Protein AF-A0A8S3GVA5-F1 (afdb_monomer)

Organism: NCBI:txid392030

Foldseek 3Di:
DQADDPVVVVVVLVCVLCVCVVVLVVQVVQQVVPVVDPDRPCPVVNVVNVVVSVVSVVCCVPPRDDDFRRHDNVSSCCVVPPDPPPPD

Secondary structure (DSSP, 8-state):
-----HHHHHHHHHHHHTTTHHHHHHHHHHHHHTTTSSS-TTHHHHHHHHHHHHHHHHHHHHT-------SSHHHHHHHHHS------

InterPro domains:
  IPR021346 Translation machinery-associated protein 16 [PF11176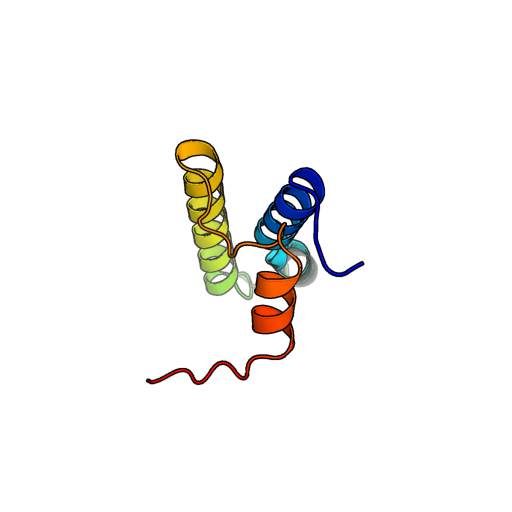] (3-80)
  IPR021346 Translation machinery-associated protein 16 [PTHR13349] (3-80)
  IPR038356 Tma16 superfamily [G3DSA:1.20.1440.170] (1-81)

Solvent-accessible surface area (backbone atoms only — not comparable to full-atom values): 5321 Å² total; per-residue (Å²): 134,60,51,40,55,73,66,55,50,51,52,50,52,53,49,60,71,46,68,54,52,69,58,52,52,52,46,50,54,50,43,65,77,41,70,86,50,98,63,69,68,63,53,71,59,50,52,51,50,53,52,50,45,52,51,52,52,50,42,44,74,74,76,46,75,97,69,80,64,46,62,40,48,68,52,32,47,44,71,74,69,47,78,81,77,75,84,123

Mean predicted aligned error: 6.81 Å

pLDDT: mean 87.03, std 13.07, range [39.38, 97.81]

Sequence (88 aa):
QLHLSKQEVHALVQRYLQRFQDELEQIELKNQIGQRQKTPQYASRKALIESTINAEKHEYETHGFEVPELTRPDAVKVLRYGSLVLFT

Radius of gyration: 18.11 Å; Cα contacts (8 Å, |Δi|>4): 39; chains: 1; bounding box: 38×31×49 Å

Structure (mmCIF, N/CA/C/O backbone):
data_AF-A0A8S3GVA5-F1
#
_entry.id   AF-A0A8S3GVA5-F1
#
loop_
_atom_site.group_PDB
_atom_site.id
_atom_site.type_symbol
_atom_site.label_atom_id
_atom_site.label_alt_id
_atom_site.label_comp_id
_atom_site.label_asym_id
_atom_site.label_entity_id
_atom_site.label_seq_id
_atom_site.pdbx_PDB_ins_code
_atom_site.Cartn_x
_atom_site.Cartn_y
_atom_site.Cartn_z
_atom_site.occupancy
_atom_site.B_iso_or_equiv
_atom_site.auth_seq_id
_atom_site.auth_comp_id
_atom_site.auth_asym_id
_atom_site.auth_atom_id
_atom_site.pdbx_PDB_model_num
ATOM 1 N N . GLN A 1 1 ? -0.833 -6.862 -25.137 1.00 60.03 1 GLN A N 1
ATOM 2 C CA . GLN A 1 1 ? 0.480 -6.279 -24.787 1.00 60.03 1 GLN A CA 1
ATOM 3 C C . GLN A 1 1 ? 1.034 -7.053 -23.593 1.00 60.03 1 GLN A C 1
ATOM 5 O O . GLN A 1 1 ? 0.245 -7.433 -22.740 1.00 60.03 1 GLN A O 1
ATOM 10 N N . LEU A 1 2 ? 2.324 -7.405 -23.586 1.00 76.38 2 LEU A N 1
ATOM 11 C CA . LEU A 1 2 ? 2.958 -8.260 -22.557 1.00 76.38 2 LEU A CA 1
ATOM 12 C C . LEU A 1 2 ? 4.012 -7.500 -21.736 1.00 76.38 2 LEU A C 1
ATOM 14 O O . LEU A 1 2 ? 4.832 -8.118 -21.082 1.00 76.38 2 LEU A O 1
ATOM 18 N N . HIS A 1 3 ? 4.010 -6.175 -21.802 1.00 81.31 3 HIS A N 1
ATOM 19 C CA . HIS A 1 3 ? 4.885 -5.310 -21.024 1.00 81.31 3 HIS A CA 1
ATOM 20 C C . HIS A 1 3 ? 4.087 -4.111 -20.533 1.00 81.31 3 HIS A C 1
ATOM 22 O O . HIS A 1 3 ? 3.100 -3.735 -21.171 1.00 81.31 3 HIS A O 1
ATOM 28 N N . LEU A 1 4 ? 4.549 -3.525 -19.436 1.00 91.12 4 LEU A N 1
ATOM 29 C CA . LEU A 1 4 ? 3.995 -2.314 -18.854 1.00 91.12 4 LEU A CA 1
ATOM 30 C C . LEU A 1 4 ? 4.979 -1.156 -19.002 1.00 91.12 4 LEU A C 1
ATOM 32 O O . LEU A 1 4 ? 6.195 -1.328 -18.962 1.00 91.12 4 LEU A O 1
ATOM 36 N N . SER A 1 5 ? 4.451 0.045 -19.152 1.00 94.00 5 SER A N 1
ATOM 37 C CA . SER A 1 5 ? 5.199 1.278 -18.948 1.00 94.00 5 SER A CA 1
ATOM 38 C C . SER A 1 5 ? 5.519 1.474 -17.464 1.00 94.00 5 SER A C 1
ATOM 40 O O . SER A 1 5 ? 4.850 0.939 -16.578 1.00 94.00 5 SER A O 1
ATOM 42 N N . LYS A 1 6 ? 6.510 2.319 -17.164 1.00 91.88 6 LYS A N 1
ATOM 43 C CA . LYS A 1 6 ? 6.836 2.684 -15.774 1.00 91.88 6 LYS A CA 1
ATOM 44 C C . LYS A 1 6 ? 5.641 3.301 -15.035 1.00 91.88 6 LYS A C 1
ATOM 46 O O . LYS A 1 6 ? 5.479 3.062 -13.844 1.00 91.88 6 LYS A O 1
ATOM 51 N N . GLN A 1 7 ? 4.794 4.058 -15.737 1.00 94.69 7 GLN A N 1
ATOM 52 C CA . GLN A 1 7 ? 3.571 4.632 -15.165 1.00 94.69 7 GLN A CA 1
ATOM 53 C C . GLN A 1 7 ? 2.542 3.558 -14.806 1.00 94.69 7 GLN A C 1
ATOM 55 O O . GLN A 1 7 ? 1.942 3.626 -13.738 1.00 94.69 7 GLN A O 1
ATOM 60 N N . GLU A 1 8 ? 2.364 2.545 -15.653 1.00 94.88 8 GLU A N 1
ATOM 61 C CA . GLU A 1 8 ? 1.470 1.423 -15.350 1.00 94.88 8 GLU A CA 1
ATOM 62 C C . GLU A 1 8 ? 1.987 0.596 -14.168 1.00 94.88 8 GLU A C 1
ATOM 64 O O . GLU A 1 8 ? 1.200 0.213 -13.306 1.00 94.88 8 GLU A O 1
ATOM 69 N N . VAL A 1 9 ? 3.305 0.385 -14.066 1.00 93.81 9 VAL A N 1
ATOM 70 C CA . VAL A 1 9 ? 3.919 -0.267 -12.895 1.00 93.81 9 VAL A CA 1
ATOM 71 C C . VAL A 1 9 ? 3.700 0.559 -11.628 1.00 93.81 9 VAL A C 1
ATOM 73 O O . VAL A 1 9 ? 3.271 0.017 -10.613 1.00 93.81 9 VAL A O 1
ATOM 76 N N . HIS A 1 10 ? 3.915 1.875 -11.688 1.00 92.88 10 HIS A N 1
ATOM 77 C CA . HIS A 1 10 ? 3.627 2.771 -10.569 1.00 92.88 10 HIS A CA 1
ATOM 78 C C . HIS A 1 10 ? 2.155 2.679 -10.139 1.00 92.88 10 HIS A C 1
ATOM 80 O O . HIS A 1 10 ? 1.867 2.514 -8.956 1.00 92.88 10 HIS A O 1
ATOM 86 N N . ALA A 1 11 ? 1.219 2.695 -11.091 1.00 95.25 11 ALA A N 1
ATOM 87 C CA . ALA A 1 11 ? -0.205 2.546 -10.807 1.00 95.25 11 ALA A CA 1
ATOM 88 C C . ALA A 1 11 ? -0.547 1.186 -10.170 1.00 95.25 11 ALA A C 1
ATOM 90 O O . ALA A 1 11 ? -1.421 1.120 -9.306 1.00 95.25 11 ALA A O 1
ATOM 91 N N . LEU A 1 12 ? 0.143 0.105 -10.550 1.00 94.69 12 LEU A N 1
ATOM 92 C CA . LEU A 1 12 ? -0.010 -1.197 -9.893 1.00 94.69 12 LEU A CA 1
ATOM 93 C C . LEU A 1 12 ? 0.472 -1.170 -8.442 1.00 94.69 12 LEU A C 1
ATOM 95 O O . LEU A 1 12 ? -0.217 -1.709 -7.579 1.00 94.69 12 LEU A O 1
ATOM 99 N N . VAL A 1 13 ? 1.598 -0.511 -8.156 1.00 94.44 13 VAL A N 1
ATOM 100 C CA . VAL A 1 13 ? 2.077 -0.342 -6.775 1.00 9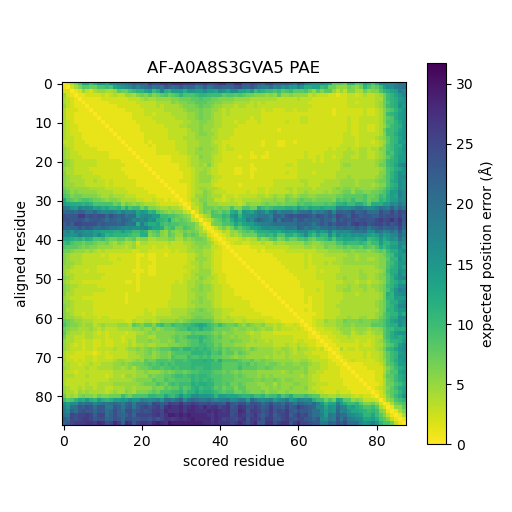4.44 13 VAL A CA 1
ATOM 101 C C . VAL A 1 13 ? 1.080 0.474 -5.950 1.00 94.44 13 VAL A C 1
ATOM 103 O O . VAL A 1 13 ? 0.735 0.075 -4.841 1.00 94.44 13 VAL A O 1
ATOM 106 N N . GLN A 1 14 ? 0.527 1.553 -6.508 1.00 94.69 14 GLN A N 1
ATOM 107 C CA . GLN A 1 14 ? -0.519 2.334 -5.837 1.00 94.69 14 GLN A CA 1
ATOM 108 C C . GLN A 1 14 ? -1.761 1.484 -5.523 1.00 94.69 14 GLN A C 1
ATOM 110 O O . GLN A 1 14 ? -2.281 1.534 -4.409 1.00 94.69 14 GLN A O 1
ATOM 115 N N . ARG A 1 15 ? -2.199 0.633 -6.461 1.00 96.00 15 ARG A N 1
ATOM 116 C CA . ARG A 1 15 ? -3.301 -0.316 -6.220 1.00 96.00 15 ARG A CA 1
ATOM 117 C C . ARG A 1 15 ? -2.959 -1.341 -5.139 1.00 96.00 15 ARG A C 1
ATOM 119 O O . ARG A 1 15 ? -3.814 -1.652 -4.317 1.00 96.00 15 ARG A O 1
ATOM 126 N N . TYR A 1 16 ? -1.725 -1.843 -5.106 1.00 95.50 16 TYR A N 1
ATOM 127 C CA . TYR A 1 16 ? -1.261 -2.747 -4.050 1.00 95.50 16 TYR A CA 1
ATOM 128 C C . TYR A 1 16 ? -1.307 -2.083 -2.664 1.00 95.50 16 TYR A C 1
ATOM 130 O O . TYR A 1 16 ? -1.787 -2.690 -1.703 1.00 95.50 16 TYR A O 1
ATOM 138 N N . LEU A 1 17 ? -0.890 -0.820 -2.556 1.00 95.62 17 LEU A N 1
ATOM 139 C CA . LEU A 1 17 ? -0.969 -0.048 -1.308 1.00 95.62 17 LEU A CA 1
ATOM 140 C C . LEU A 1 17 ? -2.419 0.214 -0.859 1.00 95.62 17 LEU A C 1
ATOM 142 O O . LEU A 1 17 ? -2.671 0.413 0.327 1.00 95.62 17 LEU A O 1
ATOM 146 N N . GLN A 1 18 ? -3.378 0.182 -1.788 1.00 96.75 18 GLN A N 1
ATOM 147 C CA . GLN A 1 18 ? -4.812 0.349 -1.528 1.00 96.75 18 GLN A CA 1
ATOM 148 C C . GLN A 1 18 ? -5.572 -0.980 -1.363 1.00 96.75 18 GLN A C 1
ATOM 150 O O . GLN A 1 18 ? -6.786 -0.963 -1.175 1.00 96.75 18 GLN A O 1
ATOM 155 N N . ARG A 1 19 ? -4.895 -2.138 -1.389 1.00 97.44 19 ARG A N 1
ATOM 156 C CA . ARG A 1 19 ? -5.540 -3.470 -1.437 1.00 97.44 19 ARG A CA 1
ATOM 157 C C . ARG A 1 19 ? -6.492 -3.791 -0.279 1.00 97.44 19 ARG A C 1
ATOM 159 O O . ARG A 1 19 ? -7.302 -4.701 -0.404 1.00 97.44 19 ARG A O 1
ATOM 166 N N . PHE A 1 20 ? -6.377 -3.081 0.843 1.00 97.81 20 PHE A N 1
ATOM 167 C CA . PHE A 1 20 ? -7.223 -3.275 2.024 1.00 97.81 20 PHE A CA 1
ATOM 168 C C . PHE A 1 20 ? -8.328 -2.223 2.175 1.00 97.81 20 PHE A C 1
ATOM 170 O O . PHE A 1 20 ? -9.033 -2.248 3.181 1.00 97.81 20 PHE A O 1
ATOM 177 N N . GLN A 1 21 ? -8.490 -1.300 1.220 1.00 96.69 21 GLN A N 1
ATOM 178 C CA . GLN A 1 21 ? -9.461 -0.209 1.338 1.00 96.69 21 GLN A CA 1
ATOM 179 C C . GLN A 1 21 ? -10.889 -0.735 1.548 1.00 96.69 21 GLN A C 1
ATOM 181 O O . GLN A 1 21 ? -11.559 -0.313 2.489 1.00 96.69 21 GLN A O 1
ATOM 186 N N . ASP A 1 22 ? -11.303 -1.721 0.751 1.00 96.62 22 ASP A N 1
ATOM 187 C CA . ASP A 1 22 ? -12.628 -2.340 0.855 1.00 96.62 22 ASP A CA 1
AT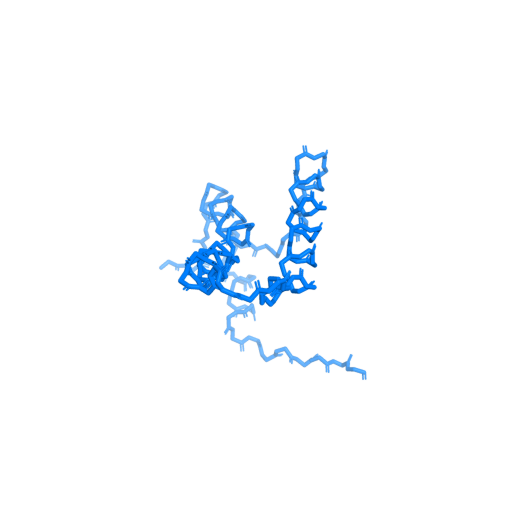OM 188 C C . ASP A 1 22 ? -12.822 -3.061 2.204 1.00 96.62 22 ASP A C 1
ATOM 190 O O . ASP A 1 22 ? -13.901 -3.025 2.7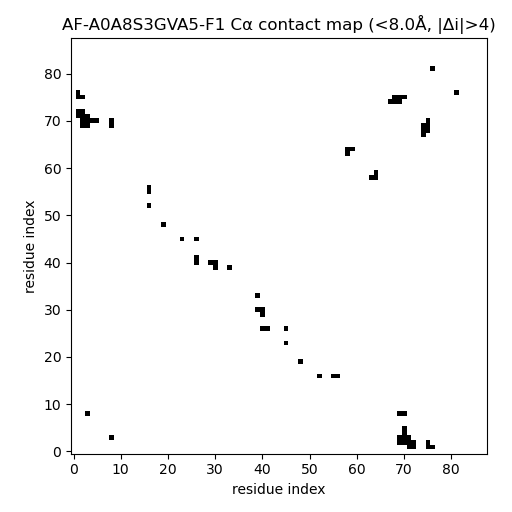95 1.00 96.62 22 ASP A O 1
ATOM 194 N N . GLU A 1 23 ? -11.773 -3.713 2.729 1.00 96.00 23 GLU A N 1
ATOM 195 C CA . GLU A 1 23 ? -11.825 -4.393 4.032 1.00 96.00 23 GLU A CA 1
ATOM 196 C C . GLU A 1 23 ? -11.988 -3.375 5.172 1.00 96.00 23 GLU A C 1
ATOM 198 O O . GLU A 1 23 ? -12.811 -3.575 6.069 1.00 96.00 23 GLU A O 1
ATOM 203 N N . LEU A 1 24 ? -11.246 -2.264 5.123 1.00 95.94 24 LEU A N 1
ATOM 204 C CA . LEU A 1 24 ? -11.358 -1.179 6.099 1.00 95.94 24 LEU A CA 1
ATOM 205 C C . LEU A 1 24 ? -12.749 -0.536 6.067 1.00 95.94 24 LEU A C 1
ATOM 207 O O . LEU A 1 24 ? -13.355 -0.371 7.127 1.00 95.94 24 LEU A O 1
ATOM 211 N N . GLU A 1 25 ? -13.286 -0.258 4.878 1.00 95.50 25 GLU A N 1
ATOM 212 C CA . GLU A 1 25 ? -14.638 0.286 4.712 1.00 95.50 25 GLU A CA 1
ATOM 213 C C . GLU A 1 25 ? -15.695 -0.655 5.312 1.00 95.50 25 GLU A C 1
ATOM 215 O O . GLU A 1 25 ? -16.563 -0.230 6.079 1.00 95.50 25 GLU A O 1
ATOM 220 N N . GLN A 1 26 ? -15.591 -1.963 5.058 1.00 94.00 26 GLN A N 1
ATOM 221 C CA . GLN A 1 26 ? -16.501 -2.942 5.656 1.00 94.00 26 GLN A CA 1
ATOM 222 C C . GLN A 1 26 ? -16.405 -2.996 7.186 1.00 94.00 26 GLN A C 1
ATOM 224 O O . GLN A 1 26 ? -17.432 -3.139 7.860 1.00 94.00 26 GLN A O 1
ATOM 229 N N . ILE A 1 27 ? -15.196 -2.907 7.752 1.00 92.75 27 ILE A N 1
ATOM 230 C CA . ILE A 1 27 ? -14.999 -2.859 9.208 1.00 92.75 27 ILE A CA 1
ATOM 231 C C . ILE A 1 27 ? -15.670 -1.609 9.790 1.00 92.75 27 ILE A C 1
ATOM 233 O O . ILE A 1 27 ? -16.337 -1.691 10.825 1.00 92.75 27 ILE A O 1
ATOM 237 N N . GLU A 1 28 ? -15.534 -0.461 9.128 1.00 90.88 28 GLU A N 1
ATOM 238 C CA . GLU A 1 28 ? -16.143 0.797 9.561 1.00 90.88 28 GLU A CA 1
ATOM 239 C C . GLU A 1 28 ? -17.670 0.738 9.532 1.00 90.88 28 GLU A C 1
ATOM 241 O O . GLU A 1 28 ? -18.306 1.047 10.543 1.00 90.88 28 GLU A O 1
ATOM 246 N N . LEU A 1 29 ? -18.261 0.237 8.445 1.00 91.25 29 LEU A N 1
ATOM 247 C CA . LEU A 1 29 ? -19.709 0.044 8.332 1.00 91.25 29 LEU A CA 1
ATOM 248 C C . LEU A 1 29 ? -20.257 -0.879 9.433 1.00 91.25 29 LEU A C 1
ATOM 250 O O . LEU A 1 29 ? -21.253 -0.557 10.086 1.00 91.25 29 LEU A O 1
ATOM 254 N N . LYS A 1 30 ? -19.594 -2.013 9.699 1.00 88.31 30 LYS A N 1
ATOM 255 C CA . LYS A 1 30 ? -20.012 -2.951 10.760 1.00 88.31 30 LYS A CA 1
ATOM 256 C C . LYS A 1 30 ? -19.955 -2.314 12.147 1.00 88.31 30 LYS A C 1
ATOM 258 O O . LYS A 1 30 ? -20.868 -2.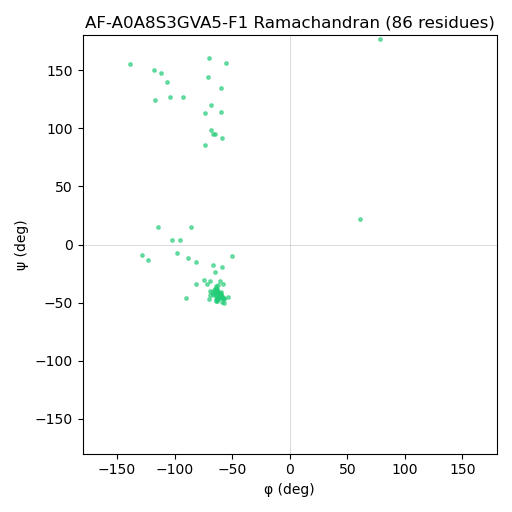514 12.949 1.00 88.31 30 LYS A O 1
ATOM 263 N N . ASN A 1 31 ? -18.920 -1.524 12.420 1.00 85.44 31 ASN A N 1
ATOM 264 C CA . ASN A 1 31 ? -18.782 -0.819 13.693 1.00 85.44 31 ASN A CA 1
ATOM 265 C C . ASN A 1 31 ? -19.817 0.310 13.853 1.00 85.44 31 ASN A C 1
ATOM 267 O O . ASN A 1 31 ? -20.284 0.546 14.966 1.00 85.44 31 ASN A O 1
ATOM 271 N N . GLN A 1 32 ? -20.241 0.957 12.762 1.00 84.25 32 GLN A N 1
ATOM 272 C CA . GLN A 1 32 ? -21.324 1.949 12.782 1.00 84.25 32 GLN A CA 1
ATOM 273 C C . GLN A 1 32 ? -22.700 1.319 13.057 1.00 84.25 32 GLN A C 1
ATOM 275 O O . GLN A 1 32 ? -23.482 1.870 13.827 1.00 84.25 32 GLN A O 1
ATOM 280 N N . ILE A 1 33 ? -22.994 0.147 12.487 1.00 80.69 33 ILE A N 1
ATOM 281 C CA . ILE A 1 33 ? -24.260 -0.573 12.730 1.00 80.69 33 ILE A CA 1
ATOM 282 C C . ILE A 1 33 ? -24.286 -1.175 14.148 1.00 80.69 33 ILE A C 1
ATOM 284 O O . ILE A 1 33 ? -25.326 -1.234 14.807 1.00 80.69 33 ILE A O 1
ATOM 288 N N . GLY A 1 34 ? -23.125 -1.608 14.639 1.00 66.62 34 GLY A N 1
ATOM 289 C CA . GLY A 1 34 ? -22.943 -2.302 15.909 1.00 66.62 34 GLY A CA 1
ATOM 290 C C . GLY A 1 34 ? -22.769 -1.420 17.147 1.00 66.62 34 GLY A C 1
ATOM 291 O O . GLY A 1 34 ? -22.373 -1.971 18.169 1.00 66.62 34 GLY A O 1
ATOM 292 N N . GLN A 1 35 ? -23.084 -0.114 17.113 1.00 63.38 35 GLN A N 1
ATOM 293 C CA . GLN A 1 35 ? -22.869 0.881 18.200 1.00 63.38 35 GLN A CA 1
ATOM 294 C C . GLN A 1 35 ? -23.381 0.473 19.605 1.00 63.38 35 GLN A C 1
ATOM 296 O O . GLN A 1 35 ? -23.090 1.130 20.601 1.00 63.38 35 GLN A O 1
ATOM 301 N N . ARG A 1 36 ? -24.146 -0.619 19.713 1.00 64.19 36 ARG A N 1
ATOM 302 C CA . ARG A 1 36 ? -24.586 -1.233 20.977 1.00 64.19 36 ARG A CA 1
ATOM 303 C C . ARG A 1 36 ? -23.532 -2.136 21.640 1.00 64.19 36 ARG A C 1
ATOM 305 O O . ARG A 1 36 ? -23.694 -2.480 22.808 1.00 64.19 36 ARG A O 1
ATOM 312 N N . GLN A 1 37 ? -22.479 -2.546 20.932 1.00 66.25 37 GLN A N 1
ATOM 313 C CA . GLN A 1 37 ? -21.397 -3.378 21.466 1.00 66.25 37 GLN A CA 1
ATOM 314 C C . GLN A 1 37 ? -20.255 -2.496 21.987 1.00 66.25 37 GLN A C 1
ATOM 316 O O . GLN A 1 37 ? -19.734 -1.651 21.269 1.00 66.25 37 GLN A O 1
ATOM 321 N N . LYS A 1 38 ? -19.848 -2.706 23.249 1.00 70.81 38 LYS A N 1
ATOM 322 C CA . LYS A 1 38 ? -18.782 -1.927 23.914 1.00 70.81 38 LYS A CA 1
ATOM 323 C C . LYS A 1 38 ? -17.385 -2.145 23.316 1.00 70.81 38 LYS A C 1
ATOM 325 O O . LYS A 1 38 ? -16.498 -1.336 23.562 1.00 70.81 38 LYS A O 1
ATOM 330 N N . THR A 1 39 ? -17.196 -3.218 22.550 1.00 76.31 39 THR A N 1
ATOM 331 C CA . THR A 1 39 ? -15.919 -3.561 21.918 1.00 76.31 39 THR A CA 1
ATOM 332 C C . THR A 1 39 ? -16.083 -3.526 20.399 1.00 76.31 39 THR A C 1
ATOM 334 O O . THR A 1 39 ? -16.946 -4.245 19.890 1.00 76.31 39 THR A O 1
ATOM 337 N N . PRO A 1 40 ? -15.270 -2.740 19.666 1.00 76.19 40 PRO A N 1
ATOM 338 C CA . PRO A 1 40 ? -15.300 -2.723 18.208 1.00 76.19 40 PRO A CA 1
ATOM 339 C C . PRO A 1 40 ? -14.992 -4.108 17.635 1.00 76.19 40 PRO A C 1
ATOM 341 O O . PRO A 1 40 ? -14.036 -4.770 18.053 1.00 76.19 40 PRO A O 1
ATOM 344 N N . GLN A 1 41 ? -15.779 -4.545 16.655 1.00 82.38 41 GLN A N 1
ATOM 345 C CA . GLN A 1 41 ? -15.494 -5.788 15.951 1.00 82.38 41 GLN A CA 1
ATOM 346 C C . GLN A 1 41 ? -14.254 -5.596 15.069 1.00 82.38 41 GLN A C 1
ATOM 348 O O . GLN A 1 41 ? -14.039 -4.528 14.495 1.00 82.38 41 GLN A O 1
ATOM 353 N N . TYR A 1 42 ? -13.437 -6.647 14.951 1.00 88.31 42 TYR A N 1
ATOM 354 C CA . TYR A 1 42 ? -12.233 -6.669 14.107 1.00 88.31 42 TYR A CA 1
ATOM 355 C C . TYR A 1 42 ? -11.152 -5.633 14.475 1.00 88.31 42 TYR A C 1
ATOM 357 O O . TYR A 1 42 ? -10.287 -5.342 13.652 1.00 88.31 42 TYR A O 1
ATOM 365 N N . ALA A 1 43 ? -11.140 -5.120 15.714 1.00 89.62 43 ALA A N 1
ATOM 366 C CA . ALA A 1 43 ? -10.163 -4.121 16.166 1.00 89.62 43 ALA A CA 1
ATOM 367 C C . ALA A 1 43 ? -8.702 -4.554 15.929 1.00 89.62 43 ALA A C 1
ATOM 369 O O . ALA A 1 43 ? -7.907 -3.787 15.392 1.00 89.62 43 ALA A O 1
ATOM 370 N N . SER A 1 44 ? -8.358 -5.807 16.250 1.00 93.50 44 SER A N 1
ATOM 371 C CA . SER A 1 44 ? -7.006 -6.348 16.037 1.00 93.50 44 SER A CA 1
ATOM 372 C C . SER A 1 44 ? -6.625 -6.429 14.557 1.00 93.50 44 SER A C 1
ATOM 374 O O . SER A 1 44 ? -5.487 -6.142 14.196 1.00 93.50 44 SER A O 1
ATOM 376 N N . ARG A 1 45 ? -7.575 -6.798 13.687 1.00 95.12 45 ARG A N 1
ATOM 377 C CA . ARG A 1 45 ? -7.347 -6.881 12.238 1.00 95.12 45 ARG A CA 1
ATOM 378 C C . ARG A 1 45 ? -7.159 -5.491 11.636 1.00 95.12 45 ARG A C 1
ATOM 380 O O . ARG A 1 45 ? -6.225 -5.308 10.864 1.00 95.12 45 ARG A O 1
ATOM 387 N N . LYS A 1 46 ? -7.989 -4.523 12.040 1.00 95.31 46 LYS A N 1
ATOM 388 C CA . LYS A 1 46 ? -7.854 -3.117 11.640 1.00 95.31 46 LYS A CA 1
ATOM 389 C C . LYS A 1 46 ? -6.479 -2.565 12.022 1.00 95.31 46 LYS A C 1
ATOM 391 O O . LYS A 1 46 ? -5.778 -2.070 11.149 1.00 95.31 46 LYS A O 1
ATOM 396 N N . ALA A 1 47 ? -6.057 -2.749 13.275 1.00 95.62 47 ALA A N 1
ATOM 397 C CA . ALA A 1 47 ? -4.752 -2.284 13.745 1.00 95.62 47 ALA A CA 1
ATOM 398 C C . ALA A 1 47 ? -3.580 -2.901 12.959 1.00 95.62 47 ALA A C 1
ATOM 400 O O . ALA A 1 47 ? -2.632 -2.200 12.609 1.00 95.62 47 ALA A O 1
ATOM 401 N N . LEU A 1 48 ? -3.654 -4.201 12.644 1.00 97.44 48 LEU A N 1
ATOM 402 C CA . LEU A 1 48 ? -2.642 -4.866 11.822 1.00 97.44 48 LEU A CA 1
ATOM 403 C C . LEU A 1 48 ? -2.589 -4.273 10.408 1.00 97.44 48 LEU A C 1
ATOM 405 O O . LEU A 1 48 ? -1.508 -3.929 9.943 1.00 97.44 48 LEU A O 1
ATOM 409 N N . ILE A 1 49 ? -3.742 -4.123 9.748 1.00 97.38 49 ILE A N 1
ATOM 410 C CA . ILE A 1 49 ? -3.831 -3.540 8.401 1.00 97.38 49 ILE A CA 1
ATOM 411 C C . ILE A 1 49 ? -3.262 -2.122 8.384 1.00 97.38 49 ILE A C 1
ATOM 413 O O . ILE A 1 49 ? -2.432 -1.813 7.534 1.00 97.38 49 ILE A O 1
ATOM 417 N N . GLU A 1 50 ? -3.678 -1.268 9.319 1.00 96.38 50 GLU A N 1
ATOM 418 C CA . GLU A 1 50 ? -3.207 0.116 9.406 1.00 96.38 50 GLU A CA 1
ATOM 419 C C . GLU A 1 50 ? -1.693 0.172 9.617 1.00 96.38 50 GLU A C 1
ATOM 421 O O . GLU A 1 50 ? -0.998 0.916 8.925 1.00 96.38 50 GLU A O 1
ATOM 426 N N . SER A 1 51 ? -1.163 -0.662 10.516 1.00 97.81 51 SER A N 1
ATOM 427 C CA . SER A 1 51 ? 0.278 -0.755 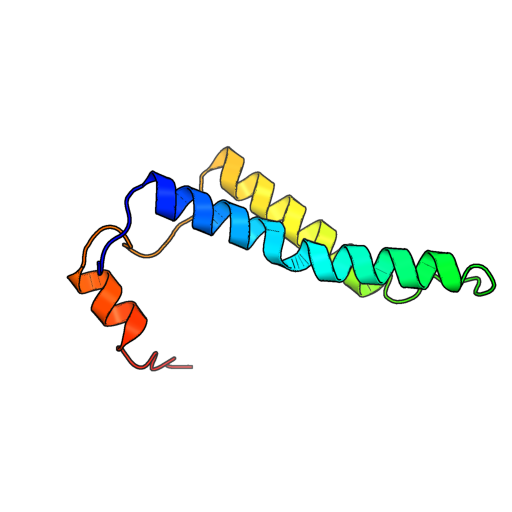10.740 1.00 97.81 51 SER A CA 1
ATOM 428 C C . SER A 1 51 ? 1.027 -1.216 9.487 1.00 97.81 51 SER A C 1
ATOM 430 O O . SER A 1 51 ? 2.069 -0.643 9.174 1.00 97.81 51 SER A O 1
ATOM 432 N N . THR A 1 52 ? 0.515 -2.220 8.769 1.00 97.56 52 THR A N 1
ATOM 433 C CA . THR A 1 52 ? 1.119 -2.713 7.523 1.00 97.56 52 THR A CA 1
ATOM 434 C C . THR A 1 52 ? 1.107 -1.643 6.436 1.00 97.56 52 THR A C 1
ATOM 436 O O . THR A 1 52 ? 2.153 -1.372 5.857 1.00 97.56 52 THR A O 1
ATOM 439 N N . ILE A 1 53 ? -0.033 -0.984 6.196 1.00 96.50 53 ILE A N 1
ATOM 440 C CA . ILE A 1 53 ? -0.150 0.077 5.183 1.00 96.50 53 ILE A CA 1
ATOM 441 C C . ILE A 1 53 ? 0.800 1.233 5.495 1.00 96.50 53 ILE A C 1
ATOM 443 O O . ILE A 1 53 ? 1.435 1.763 4.588 1.00 96.50 53 ILE A O 1
ATOM 447 N N . ASN A 1 54 ? 0.899 1.640 6.763 1.00 96.50 54 ASN A N 1
ATOM 448 C CA . ASN A 1 54 ? 1.773 2.741 7.158 1.00 96.50 54 ASN A CA 1
ATOM 449 C C . ASN A 1 54 ? 3.250 2.402 6.927 1.00 96.50 54 ASN A C 1
ATOM 451 O O . ASN A 1 54 ? 3.983 3.237 6.401 1.00 96.50 54 ASN A O 1
ATOM 455 N N . ALA A 1 55 ? 3.673 1.183 7.272 1.00 96.69 55 ALA A N 1
ATOM 456 C CA . ALA A 1 55 ? 5.035 0.721 7.015 1.00 96.69 55 ALA A CA 1
ATOM 457 C C . ALA A 1 55 ? 5.337 0.660 5.507 1.00 96.69 55 ALA A C 1
ATOM 459 O O . ALA A 1 55 ? 6.335 1.212 5.057 1.00 96.69 55 ALA A O 1
ATOM 460 N N . GLU A 1 56 ? 4.432 0.070 4.725 1.00 96.31 56 GLU A N 1
ATOM 461 C CA . GLU A 1 56 ? 4.562 -0.067 3.272 1.00 96.31 56 GLU A CA 1
ATOM 462 C C . GLU A 1 56 ? 4.591 1.290 2.552 1.00 96.31 56 GLU A C 1
ATOM 464 O O . GLU A 1 56 ? 5.420 1.508 1.672 1.00 96.31 56 GLU A O 1
ATOM 469 N N . LYS A 1 57 ? 3.723 2.236 2.934 1.00 95.88 57 LYS A N 1
ATOM 470 C CA . LYS A 1 57 ? 3.748 3.599 2.380 1.00 95.88 57 LYS A CA 1
ATOM 471 C C . LYS A 1 57 ? 5.052 4.311 2.711 1.00 95.88 57 LYS A C 1
ATOM 473 O O . LYS A 1 57 ? 5.642 4.926 1.830 1.00 95.88 57 LYS A O 1
ATOM 478 N N . HIS A 1 58 ? 5.511 4.199 3.957 1.00 95.94 58 HIS A N 1
ATOM 479 C CA . HIS A 1 58 ? 6.762 4.813 4.377 1.00 95.94 58 HIS A CA 1
ATOM 480 C C . HIS A 1 58 ? 7.957 4.266 3.588 1.00 95.94 58 HIS A C 1
ATOM 482 O O . HIS A 1 58 ? 8.773 5.038 3.090 1.00 95.94 58 HIS A O 1
ATOM 488 N N . GLU A 1 59 ? 8.049 2.948 3.427 1.00 95.31 59 GLU A N 1
ATOM 489 C CA . GLU A 1 59 ? 9.089 2.307 2.619 1.00 95.31 59 GLU A CA 1
ATOM 490 C C . GLU A 1 59 ? 9.021 2.768 1.157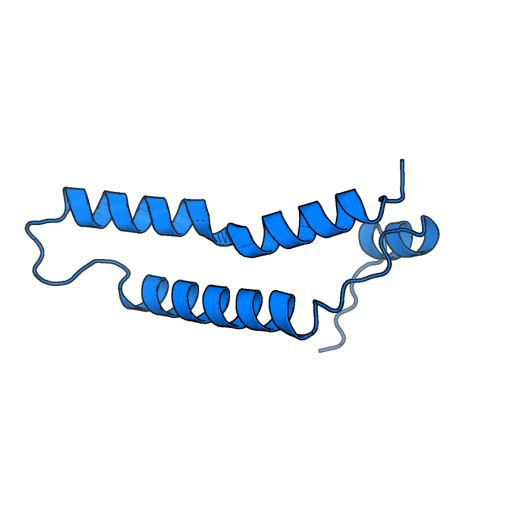 1.00 95.31 59 GLU A C 1
ATOM 492 O O . GLU A 1 59 ? 10.029 3.197 0.589 1.00 95.31 59 GLU A O 1
ATOM 497 N N . TYR A 1 60 ? 7.817 2.796 0.580 1.00 93.94 60 TYR A N 1
ATOM 498 C CA . TYR A 1 60 ? 7.609 3.246 -0.791 1.00 93.94 60 TYR A CA 1
ATOM 499 C C . TYR A 1 60 ? 8.044 4.701 -1.024 1.00 93.94 60 TYR A C 1
ATOM 501 O O . TYR A 1 60 ? 8.661 5.009 -2.043 1.00 93.94 60 TYR A O 1
ATOM 509 N N . GLU A 1 61 ? 7.740 5.595 -0.086 1.00 93.38 61 GLU A N 1
ATOM 510 C CA . GLU A 1 61 ? 8.074 7.020 -0.173 1.00 93.38 61 GLU A CA 1
ATOM 511 C C . GLU A 1 61 ? 9.562 7.304 0.071 1.00 93.38 61 GLU A C 1
ATOM 513 O O . GLU A 1 61 ? 10.102 8.262 -0.481 1.00 93.38 61 GLU A O 1
ATOM 518 N N . THR A 1 62 ? 10.228 6.488 0.891 1.00 95.38 62 THR A N 1
ATOM 519 C CA . THR A 1 62 ? 11.625 6.715 1.292 1.00 95.38 62 THR A CA 1
ATOM 520 C C . THR A 1 62 ? 12.636 6.05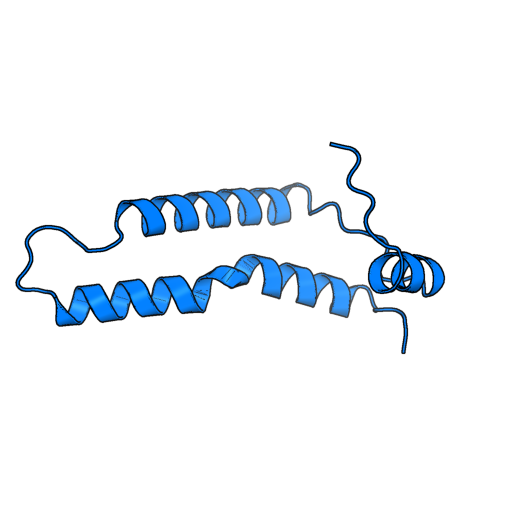2 0.365 1.00 95.38 62 THR A C 1
ATOM 522 O O . THR A 1 62 ? 13.609 6.694 -0.030 1.00 95.38 62 THR A O 1
ATOM 525 N N . HIS A 1 63 ? 12.417 4.785 0.011 1.00 91.69 63 HIS A N 1
ATOM 526 C CA . HIS A 1 63 ? 13.378 3.975 -0.746 1.00 91.69 63 HIS A CA 1
ATOM 527 C C . HIS A 1 63 ? 12.754 3.302 -1.980 1.00 91.69 63 HIS A C 1
ATOM 529 O O . HIS A 1 63 ? 13.482 2.790 -2.832 1.00 91.69 63 HIS A O 1
ATOM 535 N N . GLY A 1 64 ? 11.427 3.358 -2.127 1.00 90.69 64 GLY A N 1
ATOM 536 C CA . GLY A 1 64 ? 10.701 2.666 -3.188 1.00 90.69 64 GLY A CA 1
ATOM 537 C C . GLY A 1 64 ? 10.512 1.178 -2.890 1.00 90.69 64 GLY A C 1
ATOM 538 O O . GLY A 1 64 ? 10.975 0.664 -1.879 1.00 90.69 64 GLY A O 1
ATOM 539 N N . PHE A 1 65 ? 9.806 0.482 -3.781 1.00 92.25 65 PHE A N 1
ATOM 540 C CA . PHE A 1 65 ? 9.613 -0.967 -3.698 1.00 92.25 65 PHE A CA 1
ATOM 541 C C . PHE A 1 65 ? 10.446 -1.697 -4.736 1.00 92.25 65 PHE A C 1
ATOM 543 O O . PHE A 1 65 ? 10.479 -1.309 -5.908 1.00 92.25 65 PHE A O 1
ATOM 550 N N . GLU A 1 66 ? 11.023 -2.819 -4.322 1.00 90.06 66 GLU A N 1
ATOM 551 C CA . GLU A 1 66 ? 11.537 -3.812 -5.250 1.00 90.06 66 GLU A CA 1
ATOM 552 C C . GLU A 1 66 ? 10.360 -4.548 -5.891 1.00 90.06 66 GLU A C 1
ATOM 554 O O . GLU A 1 66 ? 9.598 -5.264 -5.241 1.00 90.06 66 GLU A O 1
ATOM 559 N N . VAL A 1 67 ? 10.192 -4.343 -7.194 1.00 89.94 67 VAL A N 1
ATOM 560 C CA . VAL A 1 67 ? 9.172 -5.019 -7.993 1.00 89.94 67 VAL A CA 1
ATOM 561 C C . VAL A 1 67 ? 9.845 -5.852 -9.075 1.00 89.94 67 VAL A C 1
ATOM 563 O O . VAL A 1 67 ? 10.915 -5.476 -9.562 1.00 89.94 67 VAL A O 1
ATOM 566 N N . PRO A 1 68 ? 9.230 -6.969 -9.499 1.00 89.94 68 PRO A N 1
ATOM 567 C CA . PRO A 1 68 ? 9.719 -7.708 -10.649 1.00 89.94 68 PRO A CA 1
ATOM 568 C C . PRO A 1 68 ? 9.828 -6.814 -11.888 1.00 89.94 68 PRO A C 1
ATOM 570 O O . PRO A 1 68 ? 9.121 -5.815 -12.030 1.00 89.94 68 PRO A O 1
ATOM 573 N N . GLU A 1 69 ? 10.682 -7.203 -12.827 1.00 89.62 69 GLU A N 1
ATOM 574 C CA . GLU A 1 69 ? 10.809 -6.494 -14.096 1.00 89.62 69 GLU A CA 1
ATOM 575 C C . GLU A 1 69 ? 9.536 -6.683 -14.939 1.00 89.62 69 GLU A C 1
ATOM 577 O O . GLU A 1 69 ? 9.340 -7.703 -15.599 1.00 89.62 69 GLU A O 1
ATOM 582 N N . LEU A 1 70 ? 8.644 -5.694 -14.894 1.00 91.06 70 LEU A N 1
ATOM 583 C CA . LEU A 1 70 ? 7.354 -5.718 -15.591 1.00 91.06 70 LEU A CA 1
ATOM 584 C C . LEU A 1 70 ? 7.378 -4.965 -16.930 1.00 91.06 70 LEU A C 1
ATOM 586 O O . LEU A 1 70 ? 6.410 -5.028 -17.695 1.00 91.06 70 LEU A O 1
ATOM 590 N N . THR A 1 71 ? 8.472 -4.261 -17.242 1.00 90.50 71 THR A N 1
ATOM 591 C CA . THR A 1 71 ? 8.599 -3.501 -18.496 1.00 90.50 71 THR A CA 1
ATOM 592 C C . THR A 1 71 ? 9.163 -4.336 -19.639 1.00 90.50 71 THR A C 1
ATOM 594 O O . THR A 1 71 ? 9.071 -3.950 -20.806 1.00 90.50 71 THR A O 1
ATOM 597 N N . ARG A 1 72 ? 9.687 -5.528 -19.331 1.00 91.19 72 ARG A N 1
ATOM 598 C CA . ARG A 1 72 ? 10.204 -6.461 -20.327 1.00 91.19 72 ARG A CA 1
ATOM 599 C C . ARG A 1 72 ? 9.242 -7.630 -20.591 1.00 91.19 72 ARG A C 1
ATOM 601 O O . ARG A 1 72 ? 8.871 -8.342 -19.658 1.00 91.19 72 ARG A O 1
ATOM 608 N N . PRO A 1 73 ? 8.867 -7.892 -21.859 1.00 88.81 73 PRO A N 1
ATOM 609 C CA . PRO A 1 73 ? 7.914 -8.951 -22.194 1.00 88.81 73 PRO A CA 1
ATOM 610 C C . PRO A 1 73 ? 8.329 -10.372 -21.802 1.00 88.81 73 PRO A C 1
ATOM 612 O O . PRO A 1 73 ? 7.468 -11.212 -21.552 1.00 88.81 73 PRO A O 1
ATOM 615 N N . ASP A 1 74 ? 9.625 -10.677 -21.808 1.00 88.75 74 ASP A N 1
ATOM 616 C CA . ASP A 1 74 ? 10.165 -11.984 -21.431 1.00 88.75 74 ASP A CA 1
ATOM 617 C C . ASP A 1 74 ? 10.027 -12.234 -19.925 1.00 88.75 74 ASP A C 1
ATOM 619 O O . ASP A 1 74 ? 9.494 -13.270 -19.529 1.00 88.75 74 ASP A O 1
ATOM 623 N N . ALA A 1 75 ? 10.394 -11.251 -19.102 1.00 87.19 75 ALA A N 1
ATOM 624 C CA . ALA A 1 75 ? 10.213 -11.302 -17.655 1.00 87.19 75 ALA A CA 1
ATOM 625 C C . ALA A 1 75 ? 8.729 -11.457 -17.272 1.00 87.19 75 ALA A C 1
ATOM 627 O O . ALA A 1 75 ? 8.377 -12.330 -16.478 1.00 87.19 75 ALA A O 1
ATOM 628 N N . VAL A 1 76 ? 7.829 -10.708 -17.920 1.00 88.62 76 VAL A N 1
ATOM 629 C CA . VAL A 1 76 ? 6.377 -10.829 -17.692 1.00 88.62 76 VAL A CA 1
ATOM 630 C C . VAL A 1 76 ? 5.841 -12.207 -18.087 1.00 88.62 76 VAL A C 1
ATOM 632 O O . VAL A 1 76 ? 4.978 -12.750 -17.397 1.00 88.62 76 VAL A O 1
ATOM 635 N N . LYS A 1 77 ? 6.336 -12.814 -19.174 1.00 87.81 77 LYS A N 1
ATOM 636 C CA . LYS A 1 77 ? 5.951 -14.188 -19.544 1.00 87.81 77 LYS A CA 1
ATOM 637 C C . LYS A 1 77 ? 6.362 -15.191 -18.468 1.00 87.81 77 LYS A C 1
ATOM 639 O O . LYS A 1 77 ? 5.555 -16.056 -18.138 1.00 87.81 77 LYS A O 1
ATOM 644 N N . VAL A 1 78 ? 7.571 -15.069 -17.917 1.00 87.56 78 VAL A N 1
ATOM 645 C CA . VAL A 1 78 ? 8.031 -15.936 -16.820 1.00 87.56 78 VAL A CA 1
ATOM 646 C C . 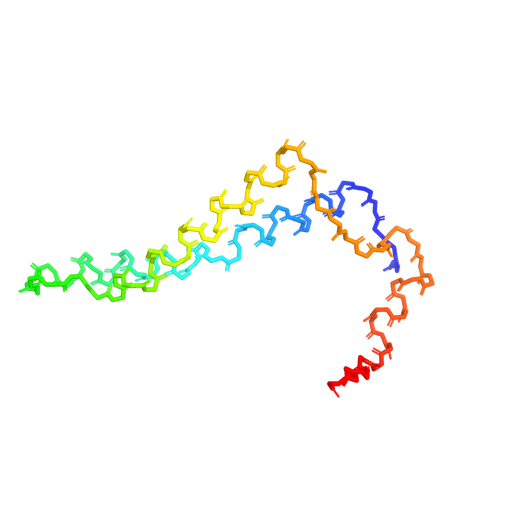VAL A 1 78 ? 7.149 -15.758 -15.589 1.00 87.56 78 VAL A C 1
ATOM 648 O O . VAL A 1 78 ? 6.696 -16.746 -15.034 1.00 87.56 78 VAL A O 1
ATOM 651 N N . LEU A 1 79 ? 6.820 -14.526 -15.205 1.00 86.69 79 LEU A N 1
ATOM 652 C CA . LEU A 1 79 ? 5.937 -14.279 -14.059 1.00 86.69 79 LEU A CA 1
ATOM 653 C C . LEU A 1 79 ? 4.515 -14.813 -14.274 1.00 86.69 79 LEU A C 1
ATOM 655 O O . LEU A 1 79 ? 3.876 -15.273 -13.335 1.00 86.69 79 LEU A O 1
ATOM 659 N N . ARG A 1 80 ? 4.000 -14.743 -15.507 1.00 85.94 80 ARG A N 1
ATOM 660 C CA . ARG A 1 80 ? 2.622 -15.141 -15.826 1.00 85.94 80 ARG A CA 1
ATOM 661 C C . ARG A 1 80 ? 2.448 -16.648 -16.010 1.00 85.94 80 ARG A C 1
ATOM 663 O O . ARG A 1 80 ? 1.367 -17.162 -15.734 1.00 85.94 80 ARG A O 1
ATOM 670 N N . TYR A 1 81 ? 3.463 -17.327 -16.539 1.00 86.12 81 TYR A N 1
ATOM 671 C CA . TYR A 1 81 ? 3.369 -18.729 -16.965 1.00 86.12 81 TYR A CA 1
ATOM 672 C C . TYR A 1 81 ? 4.391 -19.648 -16.296 1.00 86.12 81 TYR A C 1
ATOM 674 O O . TYR A 1 81 ? 4.264 -20.866 -16.395 1.00 86.12 81 TYR A O 1
ATOM 682 N N . GLY A 1 82 ? 5.405 -19.096 -15.634 1.00 76.25 82 GLY A N 1
ATOM 683 C CA . GLY A 1 82 ? 6.300 -19.865 -14.788 1.00 76.25 82 GLY A CA 1
ATOM 684 C C . GLY A 1 82 ? 5.530 -20.343 -13.568 1.00 76.25 82 GLY A C 1
ATOM 685 O O . GLY A 1 82 ? 5.005 -19.541 -12.799 1.00 76.25 82 GLY A O 1
ATOM 686 N N . SER A 1 83 ? 5.446 -21.658 -13.381 1.00 62.19 83 SER A N 1
ATOM 687 C CA . SER A 1 83 ? 5.047 -22.214 -12.094 1.00 62.19 83 SER A CA 1
ATOM 688 C C . SER A 1 83 ? 6.055 -21.728 -11.055 1.00 62.19 83 SER A C 1
ATOM 690 O O . SER A 1 83 ? 7.233 -22.075 -11.137 1.00 62.19 83 SER A O 1
ATOM 692 N N . LEU A 1 84 ? 5.609 -20.906 -10.102 1.00 57.88 84 LEU A N 1
ATOM 693 C CA . LEU A 1 84 ? 6.353 -20.630 -8.877 1.00 57.88 84 LEU A CA 1
ATOM 694 C C . LEU A 1 84 ? 6.566 -21.972 -8.168 1.00 57.88 84 LEU A C 1
ATOM 696 O O . LEU A 1 84 ? 5.714 -22.426 -7.407 1.00 57.88 84 LEU A O 1
ATOM 700 N N . VAL A 1 85 ? 7.687 -22.635 -8.445 1.00 52.16 85 VAL A N 1
ATOM 701 C CA . VAL A 1 85 ? 8.200 -23.683 -7.569 1.00 52.16 85 VAL A CA 1
ATOM 702 C C . VAL A 1 85 ? 8.767 -22.936 -6.372 1.00 52.16 85 VAL A C 1
ATOM 704 O O . VAL A 1 85 ? 9.928 -22.537 -6.358 1.00 52.16 85 VAL A O 1
ATOM 707 N N . LEU A 1 86 ? 7.899 -22.643 -5.405 1.00 43.00 86 LEU A N 1
ATOM 708 C CA . LEU A 1 86 ? 8.329 -22.234 -4.078 1.00 43.00 86 LEU A CA 1
ATOM 709 C C . LEU A 1 86 ? 9.061 -23.441 -3.488 1.00 43.00 86 LEU A C 1
ATOM 711 O O . LEU A 1 86 ? 8.430 -24.369 -2.988 1.00 43.00 86 LEU A O 1
ATOM 715 N N . PHE A 1 87 ? 10.388 -23.468 -3.621 1.00 39.38 87 PHE A N 1
ATOM 716 C CA . PHE A 1 87 ? 11.224 -24.319 -2.787 1.00 39.38 87 PHE A CA 1
ATOM 717 C C . PHE A 1 87 ? 11.105 -23.767 -1.364 1.00 39.38 87 PHE A C 1
ATOM 719 O O . PHE A 1 87 ? 11.736 -22.766 -1.028 1.00 39.38 87 PHE A O 1
ATOM 726 N N . THR A 1 88 ? 10.190 -24.352 -0.595 1.00 49.97 88 THR A N 1
ATOM 727 C CA . THR A 1 88 ? 10.112 -24.212 0.864 1.00 49.97 88 THR A CA 1
ATOM 728 C C . THR A 1 88 ? 11.239 -24.977 1.528 1.00 49.97 88 THR A C 1
ATOM 730 O O . THR A 1 88 ? 11.488 -26.115 1.061 1.00 49.97 88 THR A O 1
#